Protein AF-A0A954G889-F1 (afdb_monomer_lite)

Secondary structure (DSSP, 8-state):
---------------TTSPPTTSPP-HHHHHHHHHHHHHHHHHHTSTTS-HHHHH--HHHHHHHHHHHHHHHHHHHH-

Sequence (78 aa):
MTESNHQSQPAGSTDAGRPQPGTPPDYNILTPAFEKLCDVIARLRSPEGCPWDRAQTLETIKPYTLEETYELLEAIDS

Foldseek 3Di:
DDDPDPDDDDDPDDPPPDDDPPDDDDCVVVVVVVVVVVVVLCQLCDPPHPPVSVPDDCVNCVVVVVVVVVVVVVVVVD

Radius of gyration: 22.91 Å; chains: 1; bounding box: 51×26×66 Å

Structure (mmCIF, N/CA/C/O backbone):
data_AF-A0A954G889-F1
#
_entry.id   AF-A0A954G889-F1
#
loop_
_atom_site.group_PDB
_atom_site.id
_atom_site.type_symbol
_atom_site.label_atom_id
_atom_site.label_alt_id
_atom_site.label_comp_id
_atom_site.label_asym_id
_atom_site.label_entity_id
_atom_site.label_seq_id
_atom_site.pdbx_PDB_ins_code
_atom_site.Cartn_x
_atom_site.Cartn_y
_atom_site.Cartn_z
_atom_site.occupancy
_atom_site.B_iso_or_equiv
_atom_site.auth_seq_id
_atom_site.auth_comp_id
_atom_site.auth_asym_id
_atom_site.auth_atom_id
_atom_site.pdbx_PDB_model_num
ATOM 1 N N . MET A 1 1 ? 37.992 1.752 -53.276 1.00 49.16 1 MET A N 1
ATOM 2 C CA . MET A 1 1 ? 37.878 0.413 -52.669 1.00 49.16 1 MET A CA 1
ATOM 3 C C . MET A 1 1 ? 39.021 0.243 -51.690 1.00 49.16 1 MET A C 1
ATOM 5 O O . MET A 1 1 ? 40.085 -0.191 -52.093 1.00 49.16 1 MET A O 1
ATOM 9 N N . THR A 1 2 ? 38.803 0.647 -50.446 1.00 39.75 2 THR A N 1
ATOM 10 C CA . THR A 1 2 ? 39.480 0.118 -49.259 1.00 39.75 2 THR A CA 1
ATOM 11 C C . THR A 1 2 ? 38.583 0.498 -48.090 1.00 39.75 2 THR A C 1
ATOM 13 O O . THR A 1 2 ? 38.372 1.673 -47.800 1.00 39.75 2 THR A O 1
ATOM 16 N N . GLU A 1 3 ? 37.941 -0.518 -47.531 1.00 41.91 3 GLU A N 1
ATOM 17 C CA . GLU A 1 3 ? 37.041 -0.433 -46.391 1.00 41.91 3 GLU A CA 1
ATOM 18 C C . GLU A 1 3 ? 37.859 -0.074 -45.146 1.00 41.91 3 GLU A C 1
ATOM 20 O O . GLU A 1 3 ? 38.739 -0.827 -44.728 1.00 41.91 3 GLU A O 1
ATOM 25 N N . SER A 1 4 ? 37.590 1.093 -44.557 1.00 46.53 4 SER A N 1
ATOM 26 C CA . SER A 1 4 ? 38.106 1.423 -43.230 1.00 46.53 4 SER A CA 1
ATOM 27 C C . SER A 1 4 ? 37.265 0.697 -42.189 1.00 46.53 4 SER A C 1
ATOM 29 O O . SER A 1 4 ? 36.158 1.101 -41.844 1.00 46.53 4 SER A O 1
ATOM 31 N N . ASN A 1 5 ? 37.840 -0.413 -41.747 1.00 45.03 5 ASN A N 1
ATOM 32 C CA . ASN A 1 5 ? 37.424 -1.317 -40.691 1.00 45.03 5 ASN A CA 1
ATOM 33 C C . ASN A 1 5 ? 36.978 -0.563 -39.419 1.00 45.03 5 ASN A C 1
ATOM 35 O O . ASN A 1 5 ? 37.802 -0.005 -38.693 1.00 45.03 5 ASN A O 1
ATOM 39 N N . HIS A 1 6 ? 35.671 -0.538 -39.149 1.00 50.09 6 HIS A N 1
ATOM 40 C CA . HIS A 1 6 ? 35.107 -0.005 -37.910 1.00 50.09 6 HIS A CA 1
ATOM 41 C C . HIS A 1 6 ? 35.013 -1.140 -36.888 1.00 50.09 6 HIS A C 1
ATOM 43 O O . HIS A 1 6 ? 33.968 -1.760 -36.713 1.00 50.09 6 HIS A O 1
ATOM 49 N N . GLN A 1 7 ? 36.135 -1.438 -36.234 1.00 52.41 7 GLN A N 1
ATOM 50 C CA . GLN A 1 7 ? 36.170 -2.366 -35.109 1.00 52.41 7 GLN A CA 1
ATOM 51 C C . GLN A 1 7 ? 36.614 -1.609 -33.855 1.00 52.41 7 GLN A C 1
ATOM 53 O O . GLN A 1 7 ? 37.797 -1.552 -33.528 1.00 52.41 7 GLN A O 1
ATOM 58 N N . SER A 1 8 ? 35.637 -1.046 -33.146 1.00 49.75 8 SER A N 1
ATOM 59 C CA . SER A 1 8 ? 35.780 -0.709 -31.731 1.00 49.75 8 SER A CA 1
ATOM 60 C C . SER A 1 8 ? 35.009 -1.751 -30.919 1.00 49.75 8 SER A C 1
ATOM 62 O O . SER A 1 8 ? 33.883 -2.114 -31.244 1.00 49.75 8 SER A O 1
ATOM 64 N N . GLN A 1 9 ? 35.710 -2.290 -29.931 1.00 53.78 9 GLN A N 1
ATOM 65 C CA . GLN A 1 9 ? 35.420 -3.446 -29.079 1.00 53.78 9 GLN A CA 1
ATOM 66 C C . GLN A 1 9 ? 34.138 -3.312 -28.218 1.00 53.78 9 GLN A C 1
ATOM 68 O O . GLN A 1 9 ? 33.540 -2.237 -28.180 1.00 53.78 9 GLN A O 1
ATOM 73 N N . PRO A 1 10 ? 33.665 -4.409 -27.581 1.00 44.38 10 PRO A N 1
ATOM 74 C CA . PRO A 1 10 ? 32.275 -4.573 -27.182 1.00 44.38 10 PRO A CA 1
ATOM 75 C C . PRO A 1 10 ? 31.934 -3.705 -25.973 1.00 44.38 10 PRO A C 1
ATOM 77 O O . PRO A 1 10 ? 32.759 -3.510 -25.081 1.00 44.38 10 PRO A O 1
ATOM 80 N N . ALA A 1 11 ? 30.691 -3.222 -25.943 1.00 46.84 11 ALA A N 1
ATOM 81 C CA . ALA A 1 11 ? 30.104 -2.577 -24.780 1.00 46.84 11 ALA A CA 1
ATOM 82 C C . ALA A 1 11 ? 30.296 -3.481 -23.553 1.00 46.84 11 ALA A C 1
ATOM 84 O O . ALA A 1 11 ? 29.765 -4.592 -23.486 1.00 46.84 11 ALA A O 1
ATOM 85 N N . GLY A 1 12 ? 31.128 -3.015 -22.622 1.00 38.09 12 GLY A N 1
ATOM 86 C CA . GLY A 1 12 ? 31.390 -3.682 -21.359 1.00 38.09 12 GLY A CA 1
ATOM 87 C C . GLY A 1 12 ? 30.094 -3.893 -20.582 1.00 38.09 12 GLY A C 1
ATOM 88 O O . GLY A 1 12 ? 29.280 -2.982 -20.472 1.00 38.09 12 GLY A O 1
ATOM 89 N N . SER A 1 13 ? 29.937 -5.127 -20.099 1.00 44.28 13 SER A N 1
ATOM 90 C CA . SER A 1 13 ? 29.074 -5.578 -19.002 1.00 44.28 13 SER A CA 1
ATOM 91 C C . SER A 1 13 ? 27.845 -4.712 -18.714 1.00 44.28 13 SER A C 1
ATOM 93 O O . SER A 1 13 ? 27.891 -3.778 -17.912 1.00 44.28 13 SER A O 1
ATOM 95 N N . THR A 1 14 ? 26.715 -5.085 -19.309 1.00 45.06 14 THR A N 1
ATOM 96 C CA . THR A 1 14 ? 25.400 -4.665 -18.831 1.00 45.06 14 THR A CA 1
ATOM 97 C C . THR A 1 14 ? 25.262 -5.028 -17.352 1.00 45.06 14 THR A C 1
ATOM 99 O O . THR A 1 14 ? 25.257 -6.210 -17.002 1.00 45.06 14 THR A O 1
ATOM 102 N N . ASP A 1 15 ? 25.148 -4.011 -16.501 1.00 51.72 15 ASP A N 1
ATOM 103 C CA . ASP A 1 15 ? 24.487 -4.080 -15.199 1.00 51.72 15 ASP A CA 1
ATOM 104 C C . ASP A 1 15 ? 23.090 -4.686 -15.419 1.00 51.72 15 ASP A C 1
ATOM 106 O O . ASP A 1 15 ? 22.157 -4.011 -15.849 1.00 51.72 15 ASP A O 1
ATOM 110 N N . ALA A 1 16 ? 22.979 -6.006 -15.275 1.00 52.47 16 ALA A N 1
ATOM 111 C CA . ALA A 1 16 ? 21.878 -6.807 -15.813 1.00 52.47 16 ALA A CA 1
ATOM 112 C C . ALA A 1 16 ? 20.548 -6.664 -15.043 1.00 52.47 16 ALA A C 1
ATOM 114 O O . ALA A 1 16 ? 19.645 -7.474 -15.239 1.00 52.47 16 ALA A O 1
ATOM 115 N N . GLY A 1 17 ? 20.422 -5.671 -14.157 1.00 61.03 17 GLY A N 1
ATOM 116 C CA . GLY A 1 17 ? 19.270 -5.538 -13.263 1.00 61.03 17 GLY A CA 1
ATOM 117 C C . GLY A 1 17 ? 18.670 -4.142 -13.139 1.00 61.03 17 GLY A C 1
ATOM 118 O O . GLY A 1 17 ? 17.535 -4.038 -12.677 1.00 61.03 17 GLY A O 1
ATOM 119 N N . ARG A 1 18 ? 19.366 -3.067 -13.537 1.00 65.50 18 ARG A N 1
ATOM 120 C CA . ARG A 1 18 ? 18.831 -1.707 -13.386 1.00 65.50 18 ARG A CA 1
ATOM 121 C C . ARG A 1 18 ? 18.054 -1.285 -14.642 1.00 65.50 18 ARG A C 1
ATOM 123 O O . ARG A 1 18 ? 18.650 -1.211 -15.719 1.00 65.50 18 ARG A O 1
ATOM 130 N N . PRO A 1 19 ? 16.747 -0.971 -14.538 1.00 74.00 19 PRO A N 1
ATOM 131 C CA . PRO A 1 19 ? 15.995 -0.415 -15.656 1.00 74.00 19 PRO A CA 1
ATOM 132 C C . PRO A 1 19 ? 16.639 0.886 -16.146 1.00 74.00 19 PRO A C 1
ATOM 134 O O . PRO A 1 19 ? 16.993 1.753 -15.344 1.00 74.00 19 PRO A O 1
ATOM 137 N N . GLN A 1 20 ? 16.788 1.029 -17.462 1.00 80.50 20 GLN A N 1
ATOM 138 C CA . GLN A 1 20 ? 17.299 2.262 -18.058 1.00 80.50 20 GLN A CA 1
ATOM 139 C C . GLN A 1 20 ? 16.262 3.389 -17.900 1.00 80.50 20 GLN A C 1
ATOM 141 O O . GLN A 1 20 ? 15.084 3.168 -18.210 1.00 80.50 20 GLN A O 1
ATOM 146 N N . PRO A 1 21 ? 16.658 4.600 -17.462 1.00 86.12 21 PRO A N 1
ATOM 147 C CA . PRO A 1 21 ? 15.746 5.736 -17.375 1.00 86.12 21 PRO A CA 1
ATOM 148 C C . PRO A 1 21 ? 15.012 5.989 -18.697 1.00 86.12 21 PRO A C 1
ATOM 150 O O . PRO A 1 21 ? 15.607 5.945 -19.772 1.00 86.12 21 PRO A O 1
ATOM 153 N N . GLY A 1 22 ? 13.705 6.243 -18.620 1.00 86.50 22 GLY A N 1
ATOM 154 C CA . GLY A 1 22 ? 12.863 6.478 -19.798 1.00 86.50 22 GLY A CA 1
ATOM 155 C C . GLY A 1 22 ? 12.458 5.218 -20.569 1.00 86.50 22 GLY A C 1
ATOM 156 O O . GLY A 1 22 ? 11.720 5.328 -21.545 1.00 86.50 22 GLY A O 1
ATOM 157 N N . THR A 1 23 ? 12.885 4.029 -20.134 1.00 87.88 23 THR A N 1
ATOM 158 C CA . THR A 1 23 ? 12.417 2.762 -20.710 1.00 87.88 23 THR A CA 1
ATOM 159 C C . THR A 1 23 ? 11.261 2.216 -19.870 1.00 87.88 23 THR A C 1
ATOM 161 O O . THR A 1 23 ? 11.385 2.160 -18.644 1.00 87.88 23 THR A O 1
ATOM 164 N N . PRO A 1 24 ? 10.132 1.813 -20.484 1.00 87.19 24 PRO A N 1
ATOM 165 C CA . PRO A 1 24 ? 9.079 1.106 -19.767 1.00 87.19 24 PRO A CA 1
ATOM 166 C C . PRO A 1 24 ? 9.627 -0.186 -19.145 1.00 87.19 24 PRO A C 1
ATOM 168 O O . PRO A 1 24 ? 10.472 -0.844 -19.759 1.00 87.19 24 PRO A O 1
ATOM 171 N N . PRO A 1 25 ? 9.169 -0.571 -17.947 1.00 87.38 25 PRO A N 1
ATOM 172 C CA . PRO A 1 25 ? 9.602 -1.818 -17.340 1.00 87.38 25 PRO A CA 1
ATOM 173 C C . PRO A 1 25 ? 9.060 -3.031 -18.109 1.00 87.38 25 PRO A C 1
ATOM 175 O O . PRO A 1 25 ? 8.051 -2.943 -18.812 1.00 87.38 25 PRO A O 1
ATOM 178 N N . ASP A 1 26 ? 9.692 -4.190 -17.921 1.00 89.44 26 ASP A N 1
ATOM 179 C CA . ASP A 1 26 ? 9.127 -5.454 -18.395 1.00 89.44 26 ASP A CA 1
ATOM 180 C C . ASP A 1 26 ? 7.950 -5.872 -17.503 1.00 89.44 26 ASP A C 1
ATOM 182 O O . ASP A 1 26 ? 8.112 -6.379 -16.387 1.00 89.44 26 ASP A O 1
ATOM 186 N N . TYR A 1 27 ? 6.737 -5.656 -18.006 1.00 91.88 27 TYR A N 1
ATOM 187 C CA . TYR A 1 27 ? 5.509 -5.998 -17.296 1.00 91.88 27 TYR A CA 1
ATOM 188 C C . TYR A 1 27 ? 5.324 -7.507 -17.094 1.00 91.88 27 TYR A C 1
ATOM 190 O O . TYR A 1 27 ? 4.643 -7.895 -16.148 1.00 91.88 27 TYR A O 1
ATOM 198 N N . ASN A 1 28 ? 5.963 -8.368 -17.895 1.00 93.94 28 ASN A N 1
ATOM 199 C CA . ASN A 1 2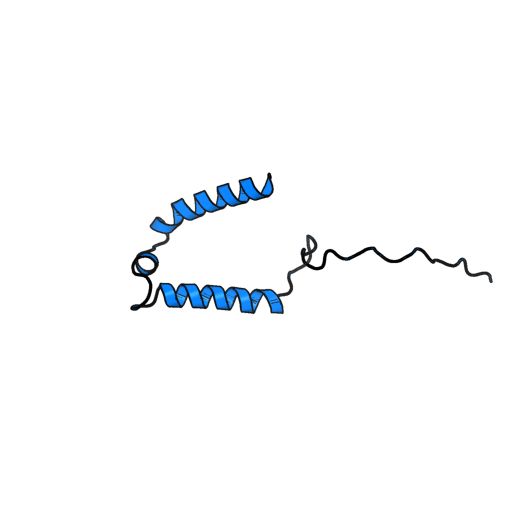8 ? 5.891 -9.816 -17.669 1.00 93.94 28 ASN A CA 1
ATOM 200 C C . ASN A 1 28 ? 6.597 -10.225 -16.369 1.00 93.94 28 ASN A C 1
ATOM 202 O O . ASN A 1 28 ? 6.276 -11.265 -15.800 1.00 93.94 28 ASN A O 1
ATOM 206 N N . ILE A 1 29 ? 7.536 -9.403 -15.888 1.00 88.38 29 ILE A N 1
ATOM 207 C CA . ILE A 1 29 ? 8.246 -9.610 -14.622 1.00 88.38 29 ILE A CA 1
ATOM 208 C C . ILE A 1 29 ? 7.505 -8.925 -13.468 1.00 88.38 29 ILE A C 1
ATOM 210 O O . ILE A 1 29 ? 7.344 -9.515 -12.400 1.00 88.38 29 ILE A O 1
ATOM 214 N N . LEU A 1 30 ? 7.047 -7.684 -13.666 1.00 91.44 30 LEU A N 1
ATOM 215 C CA . LEU A 1 30 ? 6.436 -6.898 -12.589 1.00 91.44 30 LEU A CA 1
ATOM 216 C C . LEU A 1 30 ? 5.021 -7.346 -12.225 1.00 91.44 30 LEU A C 1
ATOM 218 O O . LEU A 1 30 ? 4.688 -7.365 -11.040 1.00 91.44 30 LEU A O 1
ATOM 222 N N . THR A 1 31 ? 4.194 -7.713 -13.209 1.00 95.81 31 THR A N 1
ATOM 223 C CA . THR A 1 31 ? 2.795 -8.081 -12.953 1.00 95.81 31 THR A CA 1
ATOM 224 C C . THR A 1 31 ? 2.683 -9.276 -11.997 1.00 95.81 31 THR A C 1
ATOM 226 O O . THR A 1 31 ? 2.024 -9.116 -10.970 1.00 95.81 31 THR A O 1
ATOM 229 N N . PRO A 1 32 ? 3.390 -10.410 -12.200 1.00 96.62 32 PRO A N 1
ATOM 230 C CA . PRO A 1 32 ? 3.320 -11.536 -11.262 1.00 96.62 32 PRO A CA 1
ATOM 231 C C . PRO A 1 32 ? 3.801 -11.193 -9.844 1.00 96.62 32 PRO A C 1
ATOM 233 O O . PRO A 1 32 ? 3.282 -11.712 -8.854 1.00 96.62 32 PRO A O 1
ATOM 236 N N . ALA A 1 33 ? 4.803 -10.316 -9.718 1.00 94.94 33 ALA A N 1
ATOM 237 C CA . ALA A 1 33 ? 5.304 -9.883 -8.415 1.00 94.94 33 ALA A CA 1
ATOM 238 C C . ALA A 1 33 ? 4.275 -9.019 -7.670 1.00 94.94 33 ALA A C 1
ATOM 240 O O . ALA A 1 33 ? 4.061 -9.203 -6.470 1.00 94.94 33 ALA A O 1
ATOM 241 N N . PHE A 1 34 ? 3.615 -8.107 -8.385 1.00 96.62 34 PHE A N 1
ATOM 242 C CA . PHE A 1 34 ? 2.564 -7.267 -7.824 1.00 96.62 34 PHE A CA 1
ATOM 243 C C . PHE A 1 34 ? 1.318 -8.079 -7.448 1.00 96.62 34 PHE 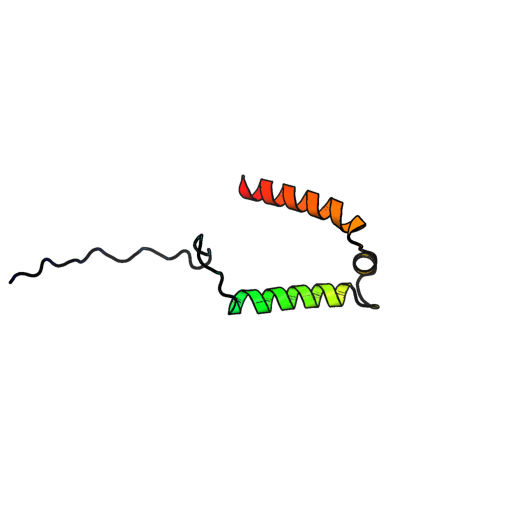A C 1
ATOM 245 O O . PHE A 1 34 ? 0.785 -7.897 -6.357 1.00 96.62 34 PHE A O 1
ATOM 252 N N . GLU A 1 35 ? 0.908 -9.038 -8.283 1.00 98.31 35 GLU A N 1
ATOM 253 C CA . GLU A 1 35 ? -0.174 -9.981 -7.963 1.00 98.31 35 GLU A CA 1
ATOM 254 C C . GLU A 1 35 ? 0.112 -10.730 -6.655 1.00 98.31 35 GLU A C 1
ATOM 256 O O . GLU A 1 35 ? -0.726 -10.752 -5.753 1.00 98.31 35 GLU A O 1
ATOM 261 N N . LYS A 1 36 ? 1.339 -11.236 -6.482 1.00 98.12 36 LYS A N 1
ATOM 262 C CA . LYS A 1 36 ? 1.751 -11.907 -5.243 1.00 98.12 36 LYS A CA 1
ATOM 263 C C . LYS A 1 36 ? 1.695 -10.987 -4.018 1.00 98.12 36 LYS A C 1
ATOM 265 O O . LYS A 1 36 ? 1.328 -11.440 -2.933 1.00 98.12 36 LYS A O 1
ATOM 270 N N . LEU A 1 37 ? 2.058 -9.710 -4.159 1.00 98.00 37 LEU A N 1
ATOM 271 C CA . LEU A 1 37 ? 1.900 -8.722 -3.086 1.00 98.00 37 LEU A CA 1
ATOM 272 C C . LEU A 1 37 ? 0.417 -8.540 -2.727 1.00 98.00 37 LEU A C 1
ATOM 274 O O . LEU A 1 37 ? 0.063 -8.573 -1.546 1.00 98.00 37 LEU A O 1
ATOM 278 N N . CYS A 1 38 ? -0.452 -8.396 -3.730 1.00 98.44 38 CYS A N 1
ATOM 279 C CA . CYS A 1 38 ? -1.894 -8.293 -3.523 1.00 98.44 38 CYS A CA 1
ATOM 280 C C . CYS A 1 38 ? -2.464 -9.532 -2.820 1.00 98.44 38 CYS A C 1
ATOM 282 O O . CYS A 1 38 ? -3.265 -9.379 -1.898 1.00 98.44 38 CYS A O 1
ATOM 284 N N . ASP A 1 39 ? -2.010 -10.734 -3.177 1.00 98.69 39 ASP A N 1
ATOM 285 C CA . ASP A 1 39 ? -2.421 -11.983 -2.528 1.00 98.69 39 ASP A CA 1
ATOM 286 C C . ASP A 1 39 ? -2.038 -12.021 -1.044 1.00 98.69 39 ASP A C 1
ATOM 288 O O . ASP A 1 39 ? -2.835 -12.432 -0.194 1.00 98.69 39 ASP A O 1
ATOM 292 N N . VAL A 1 40 ? -0.830 -11.558 -0.703 1.00 98.50 40 VAL A N 1
ATOM 293 C CA . VAL A 1 40 ? -0.386 -11.451 0.694 1.00 98.50 40 VAL A CA 1
ATOM 294 C C . VAL A 1 40 ? -1.274 -10.476 1.463 1.00 98.50 40 VAL A C 1
ATOM 296 O O . VAL A 1 40 ? -1.783 -10.830 2.528 1.00 98.50 40 VAL A O 1
ATOM 299 N N . ILE A 1 41 ? -1.522 -9.284 0.913 1.00 98.25 41 ILE A N 1
ATOM 300 C CA . ILE A 1 41 ? -2.394 -8.280 1.537 1.00 98.25 41 ILE A CA 1
ATOM 301 C C . ILE A 1 41 ? -3.810 -8.840 1.723 1.00 98.25 41 ILE A C 1
ATOM 303 O O . ILE A 1 41 ? -4.391 -8.709 2.801 1.00 98.25 41 ILE A O 1
ATOM 307 N N . ALA A 1 42 ? -4.359 -9.513 0.710 1.00 98.44 42 ALA A N 1
ATOM 308 C CA . ALA A 1 42 ? -5.676 -10.137 0.778 1.00 98.44 42 ALA A CA 1
ATOM 309 C C . ALA A 1 42 ? -5.738 -11.208 1.875 1.00 98.44 42 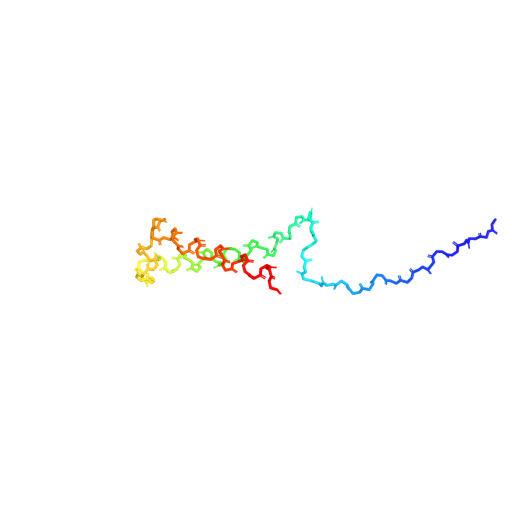ALA A C 1
ATOM 311 O O . ALA A 1 42 ? -6.699 -11.254 2.648 1.00 98.44 42 ALA A O 1
ATOM 312 N N . ARG A 1 43 ? -4.695 -12.037 2.006 1.00 98.62 43 ARG A N 1
ATOM 313 C CA . ARG A 1 43 ? -4.616 -13.046 3.066 1.00 98.62 43 ARG A CA 1
ATOM 314 C C . ARG A 1 43 ? -4.525 -12.416 4.454 1.00 98.62 43 ARG A C 1
ATOM 316 O O . ARG A 1 43 ? -5.263 -12.842 5.345 1.00 98.62 43 ARG A O 1
ATOM 323 N N . LEU A 1 44 ? -3.685 -11.399 4.638 1.00 98.62 44 LEU A N 1
ATOM 324 C CA . LEU A 1 44 ? -3.550 -10.683 5.910 1.00 98.62 44 LEU A CA 1
ATOM 325 C C . LEU A 1 44 ? -4.853 -9.985 6.318 1.00 98.62 44 LEU A C 1
ATOM 327 O O . LEU A 1 44 ? -5.214 -10.012 7.490 1.00 98.62 44 LEU A O 1
ATOM 331 N N . ARG A 1 45 ? -5.605 -9.444 5.354 1.00 98.25 45 ARG A N 1
ATOM 332 C CA . ARG A 1 45 ? -6.888 -8.762 5.593 1.00 98.25 45 ARG A CA 1
ATOM 333 C C . ARG A 1 45 ? -8.112 -9.688 5.582 1.00 98.25 45 ARG A C 1
ATOM 335 O O . ARG A 1 45 ? -9.230 -9.215 5.781 1.00 98.25 45 ARG A O 1
ATOM 342 N N . SER A 1 46 ? -7.937 -10.992 5.367 1.00 98.38 46 SER A N 1
ATOM 343 C CA . SER A 1 46 ? -9.035 -11.967 5.421 1.00 98.38 46 SER A CA 1
ATOM 344 C C . SER A 1 46 ? -9.613 -12.100 6.843 1.00 98.38 46 SER A C 1
ATOM 346 O O . SER A 1 46 ? -8.917 -11.756 7.807 1.00 98.38 46 SER A O 1
ATOM 348 N N . PRO A 1 47 ? -10.847 -12.624 7.022 1.00 98.06 47 PRO A N 1
ATOM 349 C CA . PRO A 1 47 ? -11.455 -12.807 8.347 1.00 98.06 47 PRO A CA 1
ATOM 350 C C . PRO A 1 47 ? -10.567 -13.571 9.342 1.00 98.06 47 PRO A C 1
ATOM 352 O O . PRO A 1 47 ? -10.494 -13.191 10.507 1.00 98.06 47 PRO A O 1
ATOM 355 N N . GLU A 1 48 ? -9.820 -14.564 8.851 1.00 98.12 48 GLU A N 1
ATOM 356 C CA . GLU A 1 48 ? -8.873 -15.384 9.628 1.00 98.12 48 GLU A CA 1
ATOM 357 C C . GLU A 1 48 ? -7.424 -14.856 9.587 1.00 98.12 48 GLU A C 1
ATOM 359 O O . GLU A 1 48 ? -6.495 -15.509 10.057 1.00 98.12 48 GLU A O 1
ATOM 364 N N . GLY A 1 49 ? -7.204 -13.692 8.972 1.00 97.69 49 GLY A N 1
ATOM 365 C CA . GLY A 1 49 ? -5.896 -13.063 8.805 1.00 97.69 49 GLY A CA 1
ATOM 366 C C . GLY A 1 49 ? -5.385 -12.340 10.056 1.00 97.69 49 GLY A C 1
ATOM 367 O O . GLY A 1 49 ? -5.840 -12.565 11.181 1.00 97.69 49 GLY A O 1
ATOM 368 N N . CYS A 1 50 ? -4.456 -11.411 9.858 1.00 98.38 50 CYS A N 1
ATOM 369 C CA . CYS A 1 50 ? -3.895 -10.595 10.926 1.00 98.38 50 CYS A CA 1
ATOM 370 C C . CYS A 1 50 ? -4.941 -9.586 11.452 1.00 98.38 50 CYS A C 1
ATOM 372 O O . CYS A 1 50 ? -5.472 -8.784 10.676 1.00 98.38 5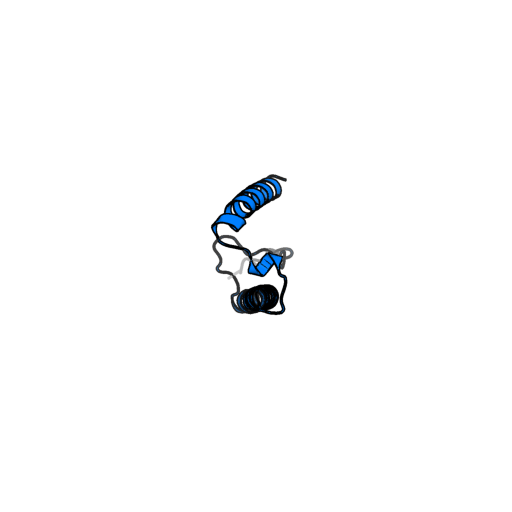0 CYS A O 1
ATOM 374 N N . PRO A 1 51 ? -5.244 -9.573 12.767 1.00 98.19 51 PRO A N 1
ATOM 375 C CA . PRO A 1 51 ? -6.202 -8.626 13.337 1.00 98.19 51 PRO A CA 1
ATOM 376 C C . PRO A 1 51 ? -5.805 -7.159 13.151 1.00 98.19 51 PRO A C 1
ATOM 378 O O . PRO A 1 51 ? -6.676 -6.317 12.944 1.00 98.19 51 PRO A O 1
ATOM 381 N N . TRP A 1 52 ? -4.505 -6.862 13.201 1.00 97.69 52 TRP A N 1
ATOM 382 C CA . TRP A 1 52 ? -3.994 -5.506 13.016 1.00 97.69 52 TRP A CA 1
ATOM 383 C C . TRP A 1 52 ? -4.193 -5.026 11.574 1.00 97.69 52 TRP A C 1
ATOM 385 O O . TRP A 1 52 ? -4.770 -3.959 11.374 1.00 97.69 52 TRP A O 1
ATOM 395 N N . ASP A 1 53 ? -3.831 -5.842 10.576 1.00 98.00 53 ASP A N 1
ATOM 396 C CA . ASP A 1 53 ? -3.996 -5.501 9.154 1.00 98.00 53 ASP A CA 1
ATOM 397 C C . ASP A 1 53 ? -5.463 -5.304 8.768 1.00 98.00 53 ASP A C 1
ATOM 399 O O . ASP A 1 53 ? -5.800 -4.400 8.000 1.00 98.00 53 ASP A O 1
ATOM 403 N N . ARG A 1 54 ? -6.366 -6.121 9.325 1.00 97.81 54 ARG A N 1
ATOM 404 C CA . ARG A 1 54 ? -7.812 -5.955 9.127 1.00 97.81 54 ARG A CA 1
ATOM 405 C C . ARG A 1 54 ? -8.339 -4.623 9.645 1.00 97.81 54 ARG A C 1
ATOM 407 O O . ARG A 1 54 ? -9.237 -4.054 9.029 1.00 97.81 54 ARG A O 1
ATOM 414 N N . ALA A 1 55 ? -7.821 -4.158 10.779 1.00 97.88 55 ALA A N 1
ATOM 415 C CA . ALA A 1 55 ? -8.262 -2.920 11.410 1.00 97.88 55 ALA A CA 1
ATOM 416 C C . ALA A 1 55 ? -7.736 -1.662 10.695 1.00 97.88 55 ALA A C 1
ATOM 418 O O . ALA A 1 55 ? -8.241 -0.569 10.949 1.00 97.88 55 ALA A O 1
ATOM 419 N N . GLN A 1 56 ? -6.748 -1.797 9.800 1.00 98.25 56 GLN A N 1
ATOM 420 C CA . GLN A 1 56 ? -6.167 -0.662 9.086 1.00 98.25 56 GLN A CA 1
ATOM 421 C C . GLN A 1 56 ? -7.172 0.014 8.142 1.00 98.25 56 GLN A C 1
ATOM 423 O O . GLN A 1 56 ? -7.840 -0.634 7.325 1.00 98.25 56 GLN A O 1
ATOM 428 N N . THR A 1 57 ? -7.180 1.344 8.200 1.00 97.50 57 THR A N 1
ATOM 429 C CA . THR A 1 57 ? -7.911 2.267 7.325 1.00 97.50 57 THR A CA 1
ATOM 430 C C . THR A 1 57 ? -6.925 3.226 6.651 1.00 97.50 57 THR A C 1
ATOM 432 O O . THR A 1 57 ? -5.762 3.295 7.040 1.00 97.50 57 THR A O 1
ATOM 435 N N . LEU A 1 58 ? -7.371 4.009 5.664 1.00 97.75 58 LEU A N 1
ATOM 436 C CA . LEU A 1 58 ? -6.503 5.026 5.053 1.00 97.75 58 LEU A CA 1
ATOM 437 C C . LEU A 1 58 ? -6.013 6.064 6.075 1.00 97.75 58 LEU A C 1
ATOM 439 O O . LEU A 1 58 ? -4.860 6.477 6.010 1.00 97.75 58 LEU A O 1
ATOM 443 N N . GLU A 1 59 ? -6.848 6.427 7.053 1.00 98.50 59 GLU A N 1
ATOM 444 C CA . GLU A 1 59 ? -6.464 7.368 8.113 1.00 98.50 59 GLU A CA 1
ATOM 445 C C . GLU A 1 59 ? -5.363 6.804 9.017 1.00 98.50 59 GLU A C 1
ATOM 447 O O . GLU A 1 59 ? -4.445 7.531 9.390 1.00 98.50 59 GLU A O 1
ATOM 452 N N . THR A 1 60 ? -5.409 5.505 9.338 1.00 98.06 60 THR A N 1
ATOM 453 C CA . THR A 1 60 ? -4.371 4.870 10.167 1.00 98.06 60 THR A CA 1
ATOM 454 C C . THR A 1 60 ? -3.083 4.618 9.388 1.00 98.06 60 THR A C 1
ATOM 456 O O . THR A 1 60 ? -2.015 4.664 9.983 1.00 98.06 60 THR A O 1
ATOM 459 N N . ILE A 1 61 ? -3.166 4.392 8.072 1.00 98.19 61 ILE A N 1
ATOM 460 C CA . ILE A 1 61 ? -2.008 4.152 7.191 1.00 98.19 61 ILE A CA 1
ATOM 461 C C . ILE A 1 61 ? -1.261 5.450 6.841 1.00 98.19 61 ILE A C 1
ATOM 463 O O . ILE A 1 61 ? -0.046 5.435 6.642 1.00 98.19 61 ILE A O 1
ATOM 467 N N . LYS A 1 62 ? -1.968 6.581 6.769 1.00 98.44 62 LYS A N 1
ATOM 468 C CA . LYS A 1 62 ? -1.420 7.884 6.368 1.00 98.44 62 LYS A CA 1
ATOM 469 C C . LYS A 1 62 ? -0.113 8.294 7.075 1.00 98.44 62 LYS A C 1
ATOM 471 O O . LYS A 1 62 ? 0.805 8.676 6.350 1.00 98.44 62 LYS A O 1
ATOM 476 N N . PRO A 1 63 ? 0.018 8.257 8.419 1.00 98.25 63 PRO A N 1
ATOM 477 C CA . PRO A 1 63 ? 1.276 8.627 9.075 1.00 98.25 63 PRO A CA 1
ATOM 478 C C . PRO A 1 63 ? 2.440 7.714 8.668 1.00 98.25 63 PRO A C 1
ATOM 480 O O . PRO A 1 63 ? 3.500 8.224 8.327 1.00 98.25 63 PRO A O 1
ATOM 483 N N . TYR A 1 64 ? 2.220 6.399 8.578 1.00 98.06 64 TYR A N 1
ATOM 484 C CA . TYR A 1 64 ? 3.254 5.449 8.148 1.00 98.06 64 TYR A CA 1
ATOM 485 C C . TYR A 1 64 ? 3.669 5.668 6.692 1.00 98.06 64 TYR A C 1
ATOM 487 O O . TYR A 1 64 ? 4.840 5.593 6.357 1.00 98.06 64 TYR A O 1
ATOM 495 N N . THR A 1 65 ? 2.726 6.031 5.817 1.00 98.25 65 THR A N 1
ATOM 496 C CA . THR A 1 65 ? 3.058 6.370 4.421 1.00 98.25 65 THR A CA 1
ATOM 497 C C . THR A 1 65 ? 4.002 7.575 4.338 1.00 98.25 65 THR A C 1
ATOM 499 O O . THR A 1 65 ? 4.864 7.630 3.462 1.00 98.25 65 THR A O 1
ATOM 502 N N . LEU A 1 66 ? 3.843 8.551 5.240 1.00 98.50 66 LEU A N 1
ATOM 503 C CA . LEU A 1 66 ? 4.731 9.709 5.317 1.00 98.50 66 LEU A CA 1
ATOM 504 C C . LEU A 1 66 ? 6.123 9.315 5.822 1.00 98.50 66 LEU A C 1
ATOM 506 O O . LEU A 1 66 ? 7.107 9.747 5.231 1.00 98.50 66 LEU A O 1
ATOM 510 N N . GLU A 1 67 ? 6.198 8.498 6.875 1.00 98.62 67 GLU A N 1
ATOM 511 C CA . GLU A 1 67 ? 7.461 7.980 7.424 1.00 98.62 67 GLU A CA 1
ATOM 512 C C . GLU A 1 67 ? 8.259 7.226 6.352 1.00 98.62 67 GLU A C 1
ATOM 514 O O . GLU A 1 67 ? 9.375 7.6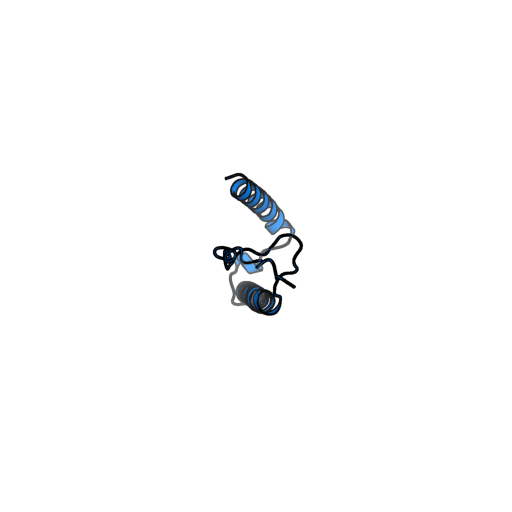26 6.034 1.00 98.62 67 GLU A O 1
ATOM 519 N N . GLU A 1 68 ? 7.638 6.255 5.681 1.00 98.44 68 GLU A N 1
ATOM 520 C CA . GLU A 1 68 ? 8.254 5.473 4.595 1.00 98.44 68 GLU A CA 1
ATOM 521 C C . GLU A 1 68 ? 8.708 6.351 3.414 1.00 98.44 68 GLU A C 1
ATOM 523 O O . GLU A 1 68 ? 9.686 6.052 2.732 1.00 98.44 68 GLU A O 1
ATOM 528 N N . THR A 1 69 ? 8.025 7.477 3.164 1.00 98.56 69 THR A N 1
ATOM 529 C CA . THR A 1 69 ? 8.461 8.441 2.141 1.00 98.56 69 THR A CA 1
ATOM 530 C C . THR A 1 69 ? 9.765 9.122 2.548 1.00 98.56 69 THR A C 1
ATOM 532 O O . THR A 1 69 ? 10.639 9.309 1.705 1.00 98.56 69 THR A O 1
ATOM 535 N N . TYR A 1 70 ? 9.915 9.497 3.819 1.00 98.38 70 TYR A N 1
ATOM 536 C CA . TYR A 1 70 ? 11.163 10.080 4.310 1.00 98.38 70 TYR A CA 1
ATOM 537 C C . TYR A 1 70 ? 12.300 9.058 4.334 1.00 98.38 70 TYR A C 1
ATOM 539 O O . TYR A 1 70 ? 13.401 9.401 3.915 1.00 98.38 70 TYR A O 1
ATOM 547 N N . GLU A 1 71 ? 12.029 7.815 4.733 1.00 98.31 71 GLU A N 1
ATOM 548 C CA . GLU A 1 71 ? 13.019 6.731 4.675 1.00 98.31 71 GLU A CA 1
ATOM 549 C C . GLU A 1 71 ? 13.475 6.457 3.234 1.00 98.31 71 GLU A C 1
ATOM 551 O O . GLU A 1 71 ? 14.665 6.288 2.968 1.00 98.31 71 GLU A O 1
ATOM 556 N N . LEU A 1 72 ? 12.550 6.494 2.268 1.00 97.81 72 LEU A N 1
ATOM 557 C CA . LEU A 1 72 ? 12.892 6.384 0.851 1.00 97.81 72 LEU A CA 1
ATOM 558 C C . LEU A 1 72 ? 13.804 7.528 0.387 1.00 97.81 72 LEU A C 1
ATOM 560 O O . LEU A 1 72 ? 14.754 7.281 -0.353 1.00 97.81 72 LEU A O 1
ATOM 564 N N . LEU A 1 73 ? 13.513 8.771 0.783 1.00 98.19 73 LEU A N 1
ATOM 565 C CA . LEU A 1 73 ? 14.347 9.925 0.432 1.00 98.19 73 LEU A CA 1
ATOM 566 C C . LEU A 1 73 ? 15.749 9.800 1.035 1.00 98.19 73 LEU A C 1
ATOM 568 O O . LEU A 1 73 ? 16.730 10.019 0.331 1.00 98.19 73 LEU A O 1
ATOM 572 N N . GLU A 1 74 ? 15.847 9.377 2.295 1.00 98.06 74 GLU A N 1
ATOM 573 C CA . GLU A 1 74 ? 17.130 9.117 2.949 1.00 98.06 74 GLU A CA 1
ATOM 574 C C . GLU A 1 74 ? 17.945 8.054 2.198 1.00 98.06 74 GLU A C 1
ATOM 576 O O . GLU A 1 74 ? 19.126 8.264 1.931 1.00 98.06 74 GLU A O 1
ATOM 581 N N . ALA A 1 75 ? 17.314 6.951 1.781 1.00 97.38 75 ALA A N 1
ATOM 582 C CA . ALA A 1 75 ? 17.978 5.889 1.022 1.00 97.38 75 ALA A CA 1
ATOM 583 C C . ALA A 1 75 ? 18.428 6.318 -0.390 1.00 97.38 75 ALA A C 1
ATOM 585 O O . ALA A 1 75 ? 19.309 5.689 -0.975 1.00 97.38 75 ALA A O 1
ATOM 586 N N . ILE A 1 76 ? 17.811 7.354 -0.968 1.00 95.94 76 ILE A N 1
ATOM 587 C CA . ILE A 1 76 ? 18.241 7.943 -2.245 1.00 95.94 76 ILE A CA 1
A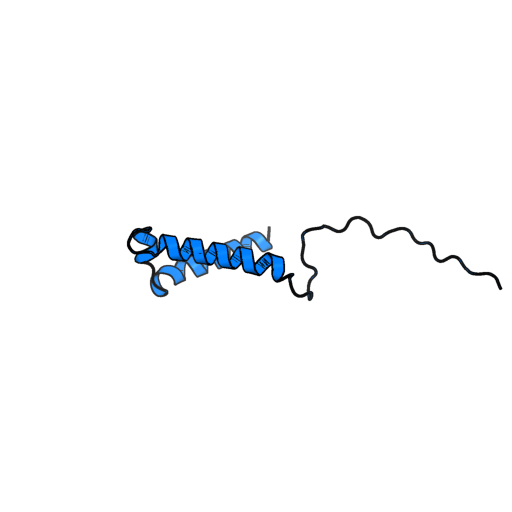TOM 588 C C . ILE A 1 76 ? 19.482 8.824 -2.051 1.00 95.94 76 ILE A C 1
ATOM 590 O O . ILE A 1 76 ? 20.346 8.848 -2.929 1.00 95.94 76 ILE A O 1
ATOM 594 N N . ASP A 1 77 ? 19.559 9.544 -0.931 1.00 96.31 77 ASP A N 1
ATOM 595 C CA . ASP A 1 77 ? 20.640 10.488 -0.629 1.00 96.31 77 ASP A CA 1
ATOM 596 C C . ASP A 1 77 ? 21.910 9.813 -0.060 1.00 96.31 77 ASP A C 1
ATOM 598 O O . ASP A 1 77 ? 22.963 10.458 0.006 1.00 96.31 77 ASP A O 1
ATOM 602 N N . SER A 1 78 ? 21.829 8.538 0.345 1.00 82.44 78 SER A N 1
ATOM 603 C CA . SER A 1 78 ? 22.939 7.733 0.895 1.00 82.44 78 SER A CA 1
ATOM 604 C C . SER A 1 78 ? 23.832 7.090 -0.167 1.00 82.44 78 SER A C 1
ATOM 606 O O . SER A 1 78 ? 25.072 7.120 0.009 1.00 82.44 78 SER A O 1
#

pLDDT: mean 84.71, std 20.47, range [38.09, 98.69]